Protein AF-A0A842KXU0-F1 (afdb_monomer_lite)

Secondary structure (DSSP, 8-state):
-PPP--------SS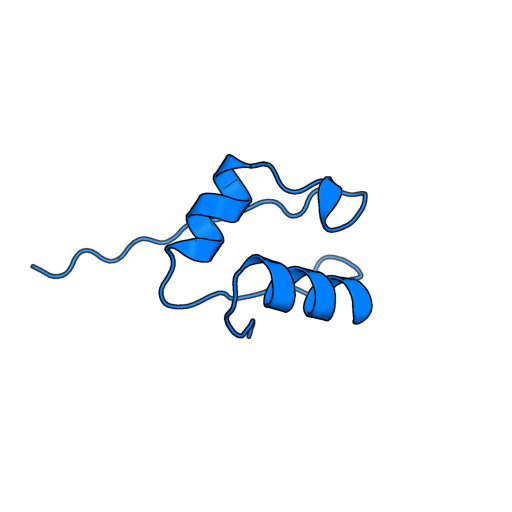GGGGS-HHHHHHHHH-S------SSS---HHHHHHHHHHHTS---

Radius of gyration: 11.58 Å; chains: 1; bounding box: 36×21×24 Å

Foldseek 3Di:
DDDDDDDDFDQADPANVRGDPVSLVVLLPDPAAEDDCPVDPDDVVSLVVSCVSSVHHYD

Sequence (59 aa):
MEEYMLSLVGLGVQGIRSITLEGLEVLKKSDIVYLDRYTTYVPEKFVEELKEIIKKDVT

pLDDT: mean 92.66, std 6.48, range [59.5, 98.0]

Structure (mmCIF, N/CA/C/O backbone):
data_AF-A0A842KXU0-F1
#
_entry.id   AF-A0A842KXU0-F1
#
loop_
_atom_site.group_PDB
_atom_site.id
_atom_site.type_symbol
_atom_site.label_atom_id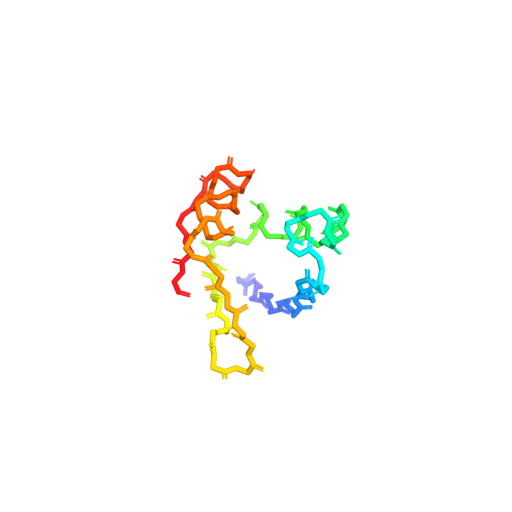
_atom_site.label_alt_id
_atom_site.label_comp_id
_atom_site.label_asym_id
_atom_site.label_entity_id
_atom_site.label_seq_id
_atom_site.pdbx_PDB_ins_code
_atom_site.Cartn_x
_atom_site.Cartn_y
_atom_site.Cartn_z
_atom_site.occupancy
_atom_site.B_iso_or_equiv
_atom_site.auth_seq_id
_atom_site.auth_comp_id
_atom_site.auth_asym_id
_atom_site.auth_atom_id
_atom_site.pdbx_PDB_model_num
ATOM 1 N N . MET A 1 1 ? -27.710 -4.887 8.920 1.00 59.50 1 MET A N 1
ATOM 2 C CA . MET A 1 1 ? -27.334 -5.544 7.653 1.00 59.50 1 MET A CA 1
ATOM 3 C C . MET A 1 1 ? -25.873 -5.225 7.445 1.00 59.50 1 MET A C 1
ATOM 5 O O . MET A 1 1 ? -25.515 -4.075 7.660 1.00 59.50 1 MET A O 1
ATOM 9 N N . GLU A 1 2 ? -25.041 -6.218 7.161 1.00 76.19 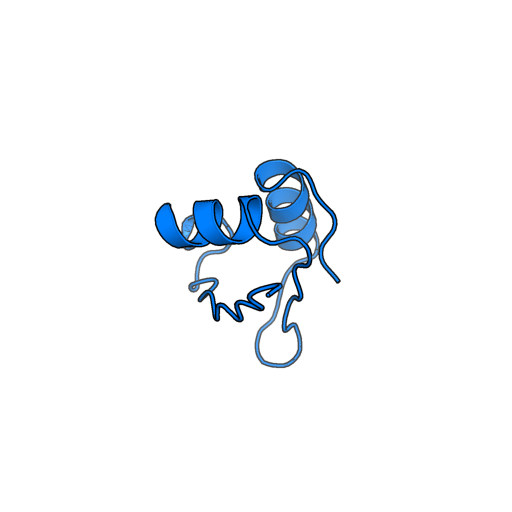2 GLU A N 1
ATOM 10 C CA . GLU A 1 2 ? -23.638 -5.969 6.823 1.00 76.19 2 GLU A CA 1
ATOM 11 C C . GLU A 1 2 ? -23.600 -5.371 5.410 1.00 76.19 2 GLU A C 1
ATOM 13 O O . GLU A 1 2 ? -24.192 -5.936 4.488 1.00 76.19 2 GLU A O 1
ATOM 18 N N . GLU A 1 3 ? -23.008 -4.187 5.259 1.00 81.19 3 GLU A N 1
ATOM 19 C CA . GLU A 1 3 ? -22.813 -3.558 3.953 1.00 81.19 3 GLU A CA 1
ATOM 20 C C . GLU A 1 3 ? -21.469 -4.004 3.386 1.00 81.19 3 GLU A C 1
ATOM 22 O O . GLU A 1 3 ? -20.424 -3.809 4.005 1.00 81.19 3 GLU A O 1
ATOM 27 N N . TYR A 1 4 ? -21.498 -4.592 2.193 1.00 86.00 4 TYR A N 1
ATOM 28 C CA . TYR A 1 4 ? -20.294 -4.960 1.461 1.00 86.00 4 TYR A CA 1
ATOM 29 C C . TYR A 1 4 ? -19.956 -3.854 0.465 1.00 86.00 4 TYR A C 1
ATOM 31 O O . TYR A 1 4 ? -20.791 -3.470 -0.355 1.00 86.00 4 TYR A O 1
ATOM 39 N N . MET A 1 5 ? -18.721 -3.358 0.520 1.00 93.62 5 MET A N 1
ATOM 40 C CA . MET A 1 5 ? -18.233 -2.307 -0.366 1.00 93.62 5 MET A CA 1
ATOM 41 C C . MET A 1 5 ? -17.101 -2.838 -1.245 1.00 93.62 5 MET A C 1
ATOM 43 O O . MET A 1 5 ? -16.079 -3.303 -0.744 1.00 93.62 5 MET A O 1
ATOM 47 N N . LEU A 1 6 ? -17.276 -2.730 -2.563 1.00 96.19 6 LEU A N 1
ATOM 48 C CA . LEU A 1 6 ? -16.219 -2.954 -3.545 1.00 96.19 6 LEU A CA 1
ATOM 49 C C . LEU A 1 6 ? -15.695 -1.602 -4.027 1.00 96.19 6 LEU A C 1
ATOM 51 O O . LEU A 1 6 ? -16.454 -0.782 -4.542 1.00 96.19 6 LEU A O 1
ATOM 55 N N . SER A 1 7 ? -14.389 -1.392 -3.905 1.00 96.81 7 SER A N 1
ATOM 56 C CA . SER A 1 7 ? -13.716 -0.200 -4.417 1.00 96.81 7 SER A CA 1
ATOM 57 C C . SER A 1 7 ? -12.657 -0.595 -5.438 1.00 96.81 7 SER A C 1
ATOM 59 O O . SER A 1 7 ? -11.807 -1.437 -5.162 1.00 96.81 7 SER A O 1
ATOM 61 N N . LEU A 1 8 ? -12.698 0.030 -6.615 1.00 96.75 8 LEU A N 1
ATOM 62 C CA . LEU A 1 8 ? -11.665 -0.111 -7.639 1.00 96.75 8 LEU A CA 1
ATOM 63 C C . LEU A 1 8 ? -10.713 1.081 -7.533 1.00 96.75 8 LEU A C 1
ATOM 65 O O . LEU A 1 8 ? -11.102 2.215 -7.807 1.00 96.75 8 LEU A O 1
ATOM 69 N N . VAL A 1 9 ? -9.473 0.824 -7.115 1.00 96.12 9 VAL A N 1
ATOM 70 C CA . VAL A 1 9 ? -8.449 1.858 -6.916 1.00 96.12 9 VAL A CA 1
ATOM 71 C C . VAL A 1 9 ? -7.407 1.758 -8.024 1.00 96.12 9 VAL A C 1
ATOM 73 O O . VAL A 1 9 ? -6.760 0.727 -8.192 1.00 96.12 9 VAL A O 1
ATOM 76 N N . GLY A 1 10 ? -7.225 2.840 -8.780 1.00 94.44 10 GLY A N 1
ATOM 77 C CA . GLY A 1 10 ? -6.160 2.922 -9.777 1.00 94.44 10 GLY A CA 1
ATOM 78 C C . GLY A 1 10 ? -4.786 3.067 -9.119 1.00 94.44 10 GLY A C 1
ATOM 79 O O . GLY A 1 10 ? -4.593 3.944 -8.279 1.00 94.44 10 GLY A O 1
ATOM 80 N N .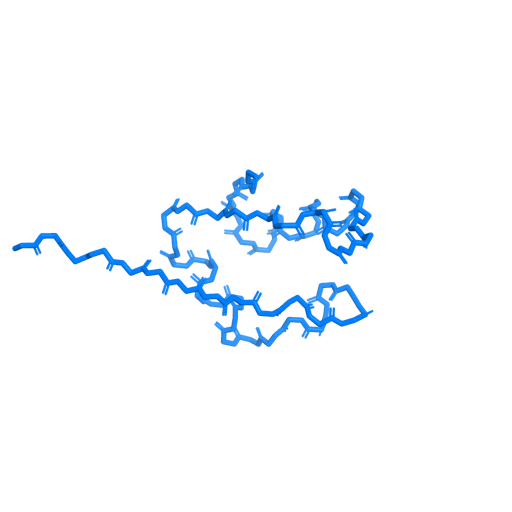 LEU A 1 11 ? -3.816 2.246 -9.536 1.00 92.19 11 LEU A N 1
ATOM 81 C CA . LEU A 1 11 ? -2.438 2.299 -9.018 1.00 92.19 11 LEU A CA 1
ATOM 82 C C . LEU A 1 11 ? -1.624 3.478 -9.585 1.00 92.19 11 LEU A C 1
ATOM 84 O O . LEU A 1 11 ? -0.583 3.849 -9.045 1.00 92.19 11 LEU A O 1
ATOM 88 N N . GLY A 1 12 ? -2.089 4.055 -10.696 1.00 90.31 12 GLY A N 1
ATOM 89 C CA . GLY A 1 12 ? -1.322 5.006 -11.494 1.00 90.31 12 GLY A CA 1
ATOM 90 C C . GLY A 1 12 ? -0.150 4.340 -12.228 1.00 90.31 12 GLY A C 1
ATOM 91 O O . GLY A 1 12 ? -0.122 3.123 -12.393 1.00 90.31 12 GLY A O 1
ATOM 92 N N . VAL A 1 13 ? 0.799 5.144 -12.722 1.00 88.00 13 VAL A N 1
ATOM 93 C CA . VAL A 1 13 ? 1.851 4.675 -13.654 1.00 88.00 13 VAL A CA 1
ATOM 94 C C . VAL A 1 13 ? 3.287 4.813 -13.132 1.00 88.00 13 VAL A C 1
ATOM 96 O O . VAL A 1 13 ? 4.201 4.264 -13.737 1.00 88.00 13 VAL A O 1
ATOM 99 N N . GLN A 1 14 ? 3.519 5.511 -12.013 1.00 86.75 14 GLN A N 1
ATOM 100 C CA . GLN A 1 14 ? 4.854 5.717 -11.418 1.00 86.75 14 GLN A CA 1
ATOM 101 C C . GLN A 1 14 ? 4.959 5.122 -10.003 1.00 86.75 14 GLN A C 1
ATOM 103 O O . GLN A 1 14 ? 5.486 5.749 -9.081 1.00 86.75 14 GLN A O 1
ATOM 108 N N . GLY A 1 15 ? 4.433 3.911 -9.813 1.00 88.31 15 GLY A N 1
ATOM 109 C CA . GLY A 1 15 ? 4.508 3.190 -8.540 1.00 88.31 15 GLY A CA 1
ATOM 110 C C . GLY A 1 15 ? 3.704 3.847 -7.414 1.00 88.31 15 GLY A C 1
ATOM 111 O O . GLY A 1 15 ? 2.729 4.554 -7.660 1.00 88.31 15 GLY A O 1
ATOM 112 N N . ILE A 1 16 ? 4.109 3.612 -6.161 1.00 92.31 16 ILE A N 1
ATOM 113 C CA . ILE A 1 16 ? 3.275 3.876 -4.974 1.00 92.31 16 ILE A CA 1
ATOM 114 C C . ILE A 1 16 ? 2.860 5.343 -4.818 1.00 92.31 16 ILE A C 1
ATOM 116 O O . ILE A 1 16 ? 1.764 5.647 -4.357 1.00 92.31 16 ILE A O 1
ATOM 120 N N . ARG A 1 17 ? 3.713 6.268 -5.273 1.00 93.12 17 ARG A N 1
ATOM 121 C CA . ARG A 1 17 ? 3.467 7.718 -5.219 1.00 93.12 17 ARG A CA 1
ATOM 122 C C . ARG A 1 17 ? 2.393 8.188 -6.199 1.00 93.12 17 ARG A C 1
ATOM 124 O O . ARG A 1 17 ? 1.958 9.328 -6.098 1.00 93.12 17 ARG A O 1
ATOM 131 N N . SER A 1 18 ? 2.002 7.343 -7.154 1.00 94.56 18 SER A N 1
ATOM 132 C CA . SER A 1 18 ? 0.935 7.649 -8.111 1.00 94.56 18 SER A CA 1
ATOM 133 C C . SER A 1 18 ? -0.459 7.313 -7.591 1.00 94.56 18 SER A C 1
ATOM 135 O O . SER A 1 18 ? -1.438 7.748 -8.196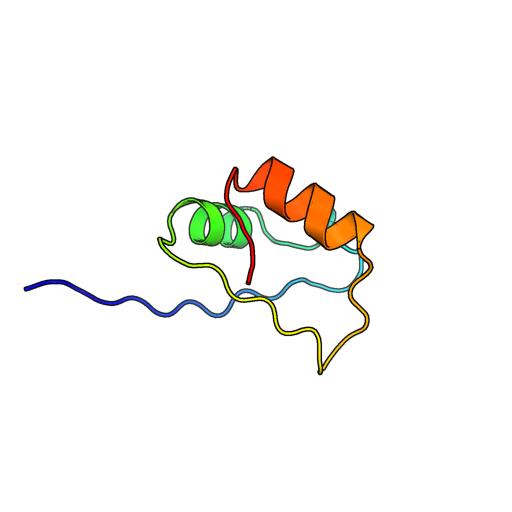 1.00 94.56 18 SER A O 1
ATOM 137 N N . ILE A 1 19 ? -0.567 6.565 -6.487 1.00 96.38 19 ILE A N 1
ATOM 138 C CA . ILE A 1 19 ? -1.855 6.319 -5.840 1.00 96.38 19 ILE A CA 1
ATOM 139 C C . ILE A 1 19 ? -2.293 7.608 -5.144 1.00 96.38 19 ILE A C 1
ATOM 141 O O . ILE A 1 19 ? -1.515 8.243 -4.429 1.00 96.38 19 ILE A O 1
ATOM 145 N N . THR A 1 20 ? -3.547 8.007 -5.349 1.00 97.44 20 THR A N 1
ATOM 146 C CA . THR A 1 20 ? -4.105 9.184 -4.679 1.00 97.44 20 THR A CA 1
ATOM 147 C C . THR A 1 20 ? -4.182 8.960 -3.167 1.00 97.44 20 THR A C 1
ATOM 149 O O . THR A 1 20 ? -4.307 7.829 -2.692 1.00 97.44 20 THR A O 1
ATOM 152 N N . LEU A 1 21 ? -4.160 10.047 -2.388 1.00 97.38 21 LEU A N 1
ATOM 153 C CA . LEU A 1 21 ? -4.345 9.959 -0.935 1.00 97.38 21 LEU A CA 1
ATOM 154 C C . LEU A 1 21 ? -5.681 9.294 -0.577 1.00 97.38 21 LEU A C 1
ATOM 156 O O . LEU A 1 21 ? -5.728 8.458 0.317 1.00 97.38 21 LEU A O 1
ATOM 160 N N . GLU A 1 22 ? -6.744 9.610 -1.317 1.00 98.00 22 GLU A N 1
ATOM 161 C CA . GLU A 1 22 ? -8.052 8.975 -1.150 1.00 98.00 22 GLU A CA 1
ATOM 162 C C . GLU A 1 22 ? -8.002 7.468 -1.435 1.00 98.00 22 GLU A C 1
ATOM 164 O O . GLU A 1 22 ? -8.509 6.681 -0.640 1.00 98.00 22 GLU A O 1
ATOM 169 N N . GLY A 1 23 ? -7.325 7.048 -2.510 1.00 97.62 23 GLY A N 1
ATOM 170 C CA . GLY A 1 23 ? -7.141 5.633 -2.828 1.00 97.62 23 GLY A CA 1
ATOM 171 C C . GLY A 1 23 ? -6.410 4.883 -1.716 1.00 97.62 23 GLY A C 1
ATOM 172 O O . GLY A 1 23 ? -6.839 3.804 -1.314 1.00 97.62 23 GLY A O 1
ATOM 173 N N . LEU A 1 24 ? -5.355 5.477 -1.153 1.00 97.38 24 LEU A N 1
ATOM 174 C CA . LEU A 1 24 ? -4.641 4.901 -0.010 1.00 97.38 24 LEU A CA 1
ATOM 175 C C . LEU A 1 24 ? -5.524 4.798 1.241 1.00 97.38 24 LEU A C 1
ATOM 177 O O . LEU A 1 24 ? -5.451 3.800 1.955 1.00 97.38 24 LEU A O 1
ATOM 181 N N . GLU A 1 25 ? -6.366 5.795 1.512 1.00 97.69 25 GLU A N 1
ATOM 182 C CA . GLU A 1 25 ? -7.294 5.757 2.647 1.00 97.69 25 GLU A CA 1
ATOM 183 C C . GLU A 1 25 ? -8.379 4.689 2.480 1.00 97.69 25 GLU A C 1
ATOM 185 O O . GLU A 1 25 ? -8.710 4.004 3.449 1.00 97.69 25 GLU A O 1
ATOM 190 N N . VAL A 1 26 ? -8.887 4.487 1.261 1.00 97.50 26 VAL A N 1
ATOM 191 C CA . VAL A 1 26 ? -9.792 3.370 0.954 1.00 97.50 26 VAL A CA 1
ATOM 192 C C . VAL A 1 26 ? -9.094 2.042 1.241 1.00 97.50 26 VAL A C 1
ATOM 194 O O . VAL A 1 26 ? -9.597 1.260 2.044 1.00 97.50 26 VAL A O 1
ATOM 197 N N . LEU A 1 27 ? -7.890 1.828 0.698 1.00 97.06 27 LEU A N 1
ATOM 198 C CA . LEU A 1 27 ? -7.123 0.593 0.909 1.00 97.06 27 LEU A CA 1
ATOM 199 C C . LEU A 1 27 ? -6.832 0.328 2.396 1.00 97.06 27 LEU A C 1
ATOM 201 O O . LEU A 1 27 ? -6.911 -0.813 2.854 1.00 97.06 27 LEU A O 1
ATOM 205 N N . LYS A 1 28 ? -6.539 1.370 3.187 1.00 96.81 28 LYS A N 1
ATOM 206 C CA . LYS A 1 28 ? -6.349 1.260 4.646 1.00 96.81 28 LYS A CA 1
ATOM 207 C C . LYS A 1 28 ? -7.621 0.874 5.397 1.00 96.81 28 LYS A C 1
ATOM 209 O O . LYS A 1 28 ? -7.512 0.189 6.412 1.00 96.81 28 LYS A O 1
ATOM 214 N N . LYS A 1 29 ? -8.804 1.259 4.919 1.00 96.00 29 LYS A N 1
ATOM 215 C CA . LYS A 1 29 ? -10.091 0.932 5.555 1.00 96.00 29 LYS A CA 1
ATOM 216 C C . LYS A 1 29 ? -10.681 -0.401 5.095 1.00 96.00 29 LYS A C 1
ATOM 218 O O . LYS A 1 29 ? -11.461 -0.975 5.838 1.00 96.00 29 LYS A O 1
ATOM 223 N N . SER A 1 30 ? -10.308 -0.892 3.914 1.00 95.81 30 SER A N 1
ATOM 224 C CA . SER A 1 30 ? -10.803 -2.168 3.382 1.00 95.81 30 SER A CA 1
ATOM 225 C C . SER A 1 30 ? -10.370 -3.364 4.230 1.00 95.81 30 SER A C 1
ATOM 227 O O . SER A 1 30 ? -9.202 -3.463 4.606 1.00 95.81 30 SER A O 1
ATOM 229 N N . ASP A 1 31 ? -11.267 -4.317 4.461 1.00 94.56 31 ASP A N 1
ATOM 230 C CA . ASP A 1 31 ? -10.931 -5.556 5.174 1.00 94.56 31 ASP A CA 1
ATOM 231 C C . ASP A 1 31 ? -9.998 -6.458 4.354 1.00 94.56 31 ASP A C 1
ATOM 233 O O . ASP A 1 31 ? -9.102 -7.100 4.897 1.00 94.56 31 ASP A O 1
ATOM 237 N N . ILE A 1 32 ? -10.181 -6.470 3.030 1.00 95.62 32 ILE A N 1
ATOM 238 C CA . ILE A 1 32 ? -9.414 -7.289 2.089 1.00 95.62 32 ILE A CA 1
ATOM 239 C C . ILE A 1 32 ? -8.949 -6.416 0.923 1.00 95.62 32 ILE A C 1
ATOM 241 O O . ILE A 1 32 ? -9.713 -5.602 0.403 1.00 95.62 32 ILE A O 1
ATOM 245 N N . VAL A 1 33 ? -7.697 -6.601 0.502 1.00 97.12 33 VAL A N 1
ATOM 246 C CA . VAL A 1 33 ? -7.099 -5.909 -0.644 1.00 97.12 33 VAL A CA 1
ATOM 247 C C . VAL A 1 33 ? -6.563 -6.938 -1.633 1.00 97.12 33 VAL A C 1
ATOM 249 O O . VAL A 1 33 ? -5.684 -7.729 -1.293 1.00 97.12 33 VAL A O 1
ATOM 252 N N . TYR A 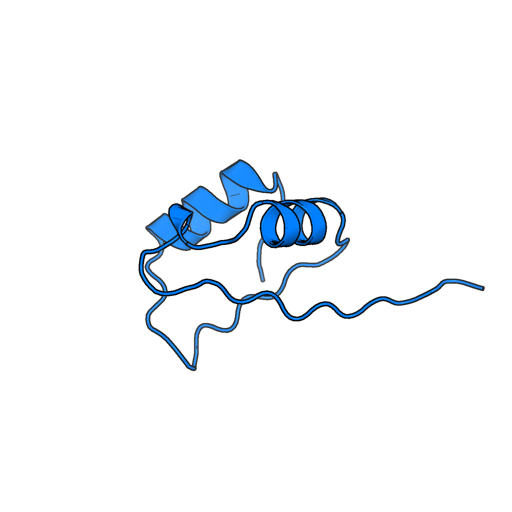1 34 ? -7.084 -6.883 -2.858 1.00 95.69 34 TYR A N 1
ATOM 253 C CA . TYR A 1 34 ? -6.621 -7.679 -3.992 1.00 95.69 34 TYR A CA 1
ATOM 254 C C . TYR A 1 34 ? -5.826 -6.807 -4.960 1.00 95.69 34 TYR A C 1
ATOM 256 O O . TYR A 1 34 ? -6.200 -5.657 -5.206 1.00 95.69 34 TYR A O 1
ATOM 264 N N . LEU A 1 35 ? -4.758 -7.357 -5.532 1.00 94.19 35 LEU A N 1
ATOM 265 C CA . LEU A 1 35 ? -3.915 -6.667 -6.502 1.00 94.19 35 LEU A CA 1
ATOM 266 C C . LEU A 1 35 ? -3.938 -7.374 -7.856 1.00 94.19 35 LEU A C 1
ATOM 268 O O . LEU A 1 35 ? -3.410 -8.472 -8.016 1.00 94.19 35 LEU A O 1
ATOM 272 N N . ASP A 1 36 ? -4.485 -6.700 -8.868 1.00 92.25 36 ASP A N 1
ATOM 273 C CA . ASP A 1 36 ? -4.380 -7.169 -10.248 1.00 92.25 36 ASP A CA 1
ATOM 274 C C . ASP A 1 36 ? -2.948 -6.967 -10.776 1.00 92.25 36 ASP A C 1
ATOM 276 O O . ASP A 1 36 ? -2.493 -5.844 -11.000 1.00 92.25 36 ASP A O 1
ATOM 280 N N . ARG A 1 37 ? -2.237 -8.083 -10.970 1.00 89.12 37 ARG A N 1
ATOM 281 C CA . ARG A 1 37 ? -0.879 -8.144 -11.541 1.00 89.12 37 ARG A CA 1
ATOM 282 C C . ARG A 1 37 ? -0.860 -8.639 -12.988 1.00 89.12 37 ARG A C 1
ATOM 284 O O . ARG A 1 37 ? 0.215 -8.779 -13.566 1.00 89.12 37 ARG A O 1
ATOM 291 N N . TYR A 1 38 ? -2.018 -8.963 -13.562 1.00 87.62 38 TYR A N 1
ATOM 292 C CA . TYR A 1 38 ? -2.104 -9.514 -14.913 1.00 87.62 38 TYR A CA 1
ATOM 293 C C . TYR A 1 38 ? -2.020 -8.415 -15.974 1.00 87.62 38 TYR A C 1
ATOM 295 O O . TYR A 1 38 ? -1.378 -8.586 -17.008 1.00 87.62 38 TYR A O 1
ATOM 303 N N . THR A 1 39 ? -2.656 -7.272 -15.715 1.00 80.88 39 THR A N 1
ATOM 304 C CA . THR A 1 39 ? -2.793 -6.183 -16.695 1.00 80.88 39 THR A CA 1
ATOM 305 C C . THR A 1 39 ? -1.613 -5.210 -16.718 1.00 80.88 39 THR A C 1
ATOM 307 O O . THR A 1 39 ? -1.477 -4.435 -17.665 1.00 80.88 39 THR A O 1
ATOM 310 N N . THR A 1 40 ? -0.737 -5.246 -15.711 1.00 82.94 40 THR A N 1
ATOM 311 C CA . THR A 1 40 ? 0.438 -4.374 -15.621 1.00 82.94 40 THR A CA 1
ATOM 312 C C . THR A 1 40 ? 1.589 -5.043 -14.878 1.00 82.94 40 THR A C 1
ATOM 314 O O . THR A 1 40 ? 1.384 -5.863 -13.983 1.00 82.94 40 THR A O 1
ATOM 317 N N . TYR A 1 41 ? 2.821 -4.670 -15.228 1.00 86.62 41 TYR A N 1
ATOM 318 C CA . TYR A 1 41 ? 3.992 -5.101 -14.477 1.00 86.62 41 TYR A CA 1
ATOM 319 C C . TYR A 1 41 ? 4.015 -4.409 -13.112 1.00 86.62 41 TYR A C 1
ATOM 321 O O . TYR A 1 41 ? 4.209 -3.195 -13.022 1.00 86.62 41 TYR A O 1
ATOM 329 N N . VAL A 1 42 ? 3.857 -5.198 -12.048 1.00 89.69 42 VAL A N 1
ATOM 330 C CA . VAL A 1 42 ? 3.972 -4.731 -10.664 1.00 89.69 42 VAL A CA 1
ATOM 331 C C . VAL A 1 42 ? 5.257 -5.291 -10.039 1.00 89.69 42 VAL A C 1
ATOM 333 O O . VAL A 1 42 ? 5.325 -6.502 -9.799 1.00 89.69 42 VAL A O 1
ATOM 336 N N . PRO A 1 43 ? 6.276 -4.445 -9.776 1.00 90.94 43 PRO A N 1
ATOM 337 C CA . PRO A 1 43 ? 7.502 -4.869 -9.102 1.00 90.94 43 PRO A CA 1
ATOM 338 C C . PRO A 1 43 ? 7.221 -5.357 -7.676 1.00 90.94 43 PRO A C 1
ATOM 340 O O . PRO A 1 43 ? 6.409 -4.755 -6.980 1.00 90.94 43 PRO A O 1
ATOM 343 N N . GLU A 1 44 ? 7.961 -6.354 -7.186 1.00 93.06 44 GLU A N 1
ATOM 344 C CA . GLU A 1 44 ? 7.822 -6.823 -5.791 1.00 93.06 44 GLU A CA 1
ATOM 345 C C . GLU A 1 44 ? 8.038 -5.695 -4.772 1.00 93.06 44 GLU A C 1
ATOM 347 O O . GLU A 1 44 ? 7.266 -5.552 -3.830 1.00 93.06 44 GLU A O 1
ATOM 352 N N . LYS A 1 45 ? 8.987 -4.790 -5.040 1.00 93.62 45 LYS A N 1
ATOM 353 C CA . LYS A 1 45 ? 9.209 -3.591 -4.221 1.00 93.62 45 LYS A CA 1
ATOM 354 C C . LYS A 1 45 ? 7.950 -2.725 -4.061 1.00 93.62 45 LYS A C 1
ATOM 356 O O . LYS A 1 45 ? 7.736 -2.151 -3.001 1.00 93.62 45 LYS A O 1
ATOM 361 N N . PHE A 1 46 ? 7.109 -2.623 -5.094 1.00 94.06 46 PHE A N 1
ATOM 362 C CA . PHE A 1 46 ? 5.844 -1.889 -4.989 1.00 94.06 46 PHE A CA 1
ATOM 363 C C . PHE A 1 46 ? 4.882 -2.588 -4.026 1.00 94.06 46 PHE A C 1
ATOM 365 O O . PHE A 1 46 ? 4.201 -1.922 -3.253 1.00 94.06 46 PHE A O 1
ATOM 372 N N . VAL A 1 47 ? 4.829 -3.922 -4.066 1.00 95.00 47 VAL A N 1
ATOM 373 C CA . VAL A 1 47 ? 3.980 -4.717 -3.171 1.00 95.00 47 VAL A CA 1
ATOM 374 C C . VAL A 1 47 ? 4.446 -4.558 -1.724 1.00 95.00 47 VAL A C 1
ATOM 376 O O . VAL A 1 47 ? 3.618 -4.338 -0.844 1.00 95.00 47 VAL A O 1
ATOM 379 N N . GLU A 1 48 ? 5.757 -4.607 -1.483 1.00 96.00 48 GLU A N 1
ATOM 380 C CA . GLU A 1 48 ? 6.362 -4.360 -0.169 1.00 96.00 48 GLU A CA 1
ATOM 381 C C . GLU A 1 48 ? 6.016 -2.956 0.355 1.00 96.00 48 GLU A C 1
ATOM 383 O O . GLU A 1 48 ? 5.443 -2.830 1.438 1.00 96.00 48 GLU A O 1
ATOM 388 N N . GLU A 1 49 ? 6.263 -1.910 -0.442 1.00 96.69 49 GLU A N 1
ATOM 389 C CA . GLU A 1 49 ? 5.930 -0.521 -0.090 1.00 96.69 49 GLU A CA 1
ATOM 390 C C . GLU A 1 49 ? 4.430 -0.344 0.189 1.00 96.69 49 GLU A C 1
ATOM 392 O O . GLU A 1 49 ? 4.040 0.339 1.140 1.00 96.69 49 GLU A O 1
ATOM 397 N N . LEU A 1 50 ? 3.573 -0.977 -0.619 1.00 96.69 50 LEU A N 1
ATOM 398 C CA . LEU A 1 50 ? 2.131 -0.928 -0.425 1.00 96.69 50 LEU A CA 1
ATOM 399 C C . LEU A 1 50 ? 1.759 -1.540 0.926 1.00 96.69 50 LEU A C 1
ATOM 401 O O . LEU A 1 50 ? 1.148 -0.841 1.735 1.00 96.69 50 LEU A O 1
ATOM 405 N N . LYS A 1 51 ? 2.180 -2.784 1.204 1.00 97.25 51 LYS A N 1
ATOM 406 C CA . LYS A 1 51 ? 1.929 -3.480 2.481 1.00 97.25 51 LYS A CA 1
ATOM 407 C C . LYS A 1 51 ? 2.405 -2.661 3.680 1.00 97.25 51 LYS A C 1
ATOM 409 O O . LYS A 1 51 ? 1.695 -2.556 4.683 1.00 97.25 51 LYS A O 1
ATOM 414 N N . GLU A 1 52 ? 3.567 -2.019 3.572 1.00 97.19 52 GLU A N 1
ATOM 415 C CA . GLU A 1 52 ? 4.089 -1.134 4.612 1.00 97.19 52 GLU A CA 1
ATOM 416 C C . GLU A 1 52 ? 3.210 0.098 4.855 1.00 97.19 52 GLU A C 1
ATOM 418 O O . GLU A 1 52 ? 3.072 0.518 6.005 1.00 97.19 52 GLU A O 1
ATOM 423 N N . ILE A 1 53 ? 2.609 0.686 3.820 1.00 96.88 53 ILE A N 1
ATOM 424 C CA . ILE A 1 53 ? 1.757 1.879 3.946 1.00 96.88 53 ILE A CA 1
ATOM 425 C C . ILE A 1 53 ? 0.365 1.525 4.468 1.00 96.88 53 ILE A C 1
ATOM 427 O O . ILE A 1 53 ? -0.166 2.238 5.325 1.00 96.88 53 ILE A O 1
ATOM 431 N N . ILE A 1 54 ? -0.233 0.442 3.962 1.00 97.00 54 ILE A N 1
ATOM 432 C CA . ILE A 1 54 ? -1.598 0.040 4.330 1.00 97.00 54 ILE A CA 1
ATOM 433 C C . ILE A 1 54 ? -1.651 -0.834 5.589 1.00 97.00 54 ILE A C 1
ATOM 435 O O . ILE A 1 54 ? -2.738 -1.066 6.115 1.00 97.00 54 ILE A O 1
ATOM 439 N N . LYS A 1 55 ? -0.486 -1.275 6.090 1.00 96.94 55 LYS A N 1
ATOM 440 C CA . LYS A 1 55 ? -0.311 -2.094 7.304 1.00 96.94 55 LYS A CA 1
ATOM 441 C C . LYS A 1 55 ? -1.126 -3.392 7.285 1.00 96.94 55 LYS A C 1
ATOM 443 O O . LYS A 1 55 ? -1.621 -3.833 8.318 1.00 96.94 55 LYS A O 1
ATOM 448 N N . LYS A 1 56 ? -1.260 -3.994 6.105 1.00 94.94 56 LYS A N 1
ATOM 449 C CA . LYS A 1 56 ? -1.971 -5.256 5.874 1.00 94.94 56 LYS A CA 1
ATOM 450 C C . LYS A 1 56 ? -1.395 -5.974 4.661 1.00 94.94 56 LYS A C 1
ATOM 452 O O . LYS A 1 56 ? -0.683 -5.369 3.857 1.00 94.94 56 LYS A O 1
ATOM 457 N N . ASP A 1 57 ? -1.718 -7.254 4.543 1.00 95.31 57 ASP A N 1
ATOM 458 C CA . ASP A 1 57 ? -1.371 -8.037 3.368 1.00 95.31 57 ASP A CA 1
ATOM 459 C C . ASP A 1 57 ? -2.180 -7.627 2.134 1.00 95.31 57 ASP A C 1
ATOM 461 O O . ASP A 1 57 ? -3.253 -7.028 2.210 1.00 95.31 57 ASP A O 1
ATOM 465 N N . VAL A 1 58 ? -1.616 -7.972 0.983 1.00 93.56 58 VAL A N 1
ATOM 466 C CA . VAL A 1 58 ? -2.191 -7.779 -0.344 1.00 93.56 58 VAL A CA 1
ATOM 467 C C . VAL A 1 58 ? -2.173 -9.146 -1.008 1.00 93.56 58 VAL A C 1
ATOM 469 O O . VAL A 1 58 ? -1.122 -9.795 -1.004 1.00 93.56 58 VAL A O 1
ATOM 472 N N . THR A 1 59 ? -3.336 -9.579 -1.494 1.00 88.31 59 THR A N 1
ATOM 473 C CA . THR A 1 59 ? -3.534 -10.886 -2.141 1.00 88.31 59 THR A CA 1
ATOM 474 C C . THR A 1 59 ? -3.492 -10.758 -3.655 1.00 88.31 59 THR A C 1
ATOM 476 O O . THR A 1 59 ? -4.104 -9.802 -4.185 1.00 88.31 59 THR A O 1
#